Protein AF-A0A2W6BJZ5-F1 (afdb_monomer)

Sequence (108 aa):
MAAPKAYHAITIHPGEPGGVTARDLVDHELRQSHVTCPLCGQAVAIPKEIDREVRKIAAGPQGGSTHLLLSIHHPPGIPMNLPADARPITDPAKLAKAEQRAKLVKGK

Solvent-accessible surface area (backbone atoms only — not comparable to full-atom values): 6546 Å² total; per-residue (Å²): 131,82,76,78,77,72,56,74,46,77,49,79,43,85,35,55,93,90,55,48,26,26,39,55,42,50,72,57,54,59,66,63,50,42,46,66,38,84,47,54,66,47,77,40,72,58,53,71,65,57,56,51,51,44,51,53,48,27,73,38,98,50,6,82,74,41,29,42,36,85,45,76,46,78,41,80,90,63,76,68,58,62,58,79,86,74,52,80,72,83,46,69,72,60,38,55,54,49,52,55,52,54,55,64,66,72,73,115

Radius of gyration: 19.17 Å; Cα contacts (8 Å, |Δi|>4): 130; chains: 1; bounding box: 38×60×45 Å

Nearest PDB structures (foldseek):
  6wue-assembly1_A-2  TM=2.731E-01  e=8.496E+00  Synechocystis sp. PCC 6803
  2cz4-assembly1_B  TM=2.615E-01  e=7.459E+00  Thermus thermophilus HB8

Structure (mmCIF, N/CA/C/O backbone):
data_AF-A0A2W6BJZ5-F1
#
_entry.id   AF-A0A2W6BJZ5-F1
#
loop_
_atom_site.group_PDB
_atom_site.id
_atom_site.type_symbol
_atom_site.label_atom_id
_atom_site.label_alt_id
_atom_site.label_comp_id
_atom_site.label_asym_id
_atom_site.label_entity_id
_atom_site.label_seq_id
_atom_site.pdbx_PDB_ins_code
_atom_site.Cartn_x
_atom_site.Cartn_y
_atom_site.Cartn_z
_atom_site.occupancy
_atom_site.B_iso_or_equiv
_atom_site.auth_seq_id
_atom_site.auth_comp_id
_atom_site.auth_asym_id
_atom_site.auth_atom_id
_atom_site.pdbx_PDB_model_num
ATOM 1 N N . MET A 1 1 ? 9.759 -29.549 -6.703 1.00 39.78 1 MET A N 1
ATOM 2 C CA . MET A 1 1 ? 9.405 -28.360 -5.897 1.00 39.78 1 MET A CA 1
ATOM 3 C C . MET A 1 1 ? 8.896 -27.303 -6.863 1.00 39.78 1 MET A C 1
ATOM 5 O O . MET A 1 1 ? 9.630 -26.959 -7.778 1.00 39.78 1 MET A O 1
ATOM 9 N N . ALA A 1 2 ? 7.629 -26.891 -6.764 1.00 43.38 2 ALA A N 1
ATOM 10 C CA . ALA A 1 2 ? 7.098 -25.845 -7.636 1.00 43.38 2 ALA A CA 1
ATOM 11 C C . ALA A 1 2 ? 7.785 -24.521 -7.275 1.00 43.38 2 ALA A C 1
ATOM 13 O O . ALA A 1 2 ? 7.813 -24.159 -6.099 1.00 43.38 2 ALA A O 1
ATOM 14 N N . ALA A 1 3 ? 8.367 -23.832 -8.260 1.00 51.22 3 ALA A N 1
ATOM 15 C CA . ALA A 1 3 ? 8.883 -22.486 -8.049 1.00 51.22 3 ALA A CA 1
ATOM 16 C C . ALA A 1 3 ? 7.748 -21.610 -7.483 1.00 51.22 3 ALA A C 1
ATOM 18 O O . ALA A 1 3 ? 6.616 -21.714 -7.976 1.00 51.22 3 ALA A O 1
ATOM 19 N N . PRO A 1 4 ? 8.001 -20.792 -6.445 1.00 53.56 4 PRO A N 1
ATOM 20 C CA . PRO A 1 4 ? 6.985 -19.889 -5.931 1.00 53.56 4 PRO A CA 1
ATOM 21 C C . PRO A 1 4 ? 6.513 -19.009 -7.088 1.00 53.56 4 PRO A C 1
ATOM 23 O O . PRO A 1 4 ? 7.317 -18.350 -7.748 1.00 53.56 4 PRO A O 1
ATOM 26 N N . LYS A 1 5 ? 5.209 -19.046 -7.381 1.00 57.09 5 LYS A N 1
ATOM 27 C CA . LYS A 1 5 ? 4.615 -18.129 -8.353 1.00 57.09 5 LYS A CA 1
ATOM 28 C C . LYS A 1 5 ? 4.920 -16.716 -7.865 1.00 57.09 5 LYS A C 1
ATOM 30 O O . LYS A 1 5 ? 4.601 -16.394 -6.728 1.00 57.09 5 LYS A O 1
ATOM 35 N N . ALA A 1 6 ? 5.558 -15.900 -8.693 1.00 66.69 6 ALA A N 1
ATOM 36 C CA . ALA A 1 6 ? 5.784 -14.495 -8.392 1.00 66.69 6 ALA A CA 1
ATOM 37 C C . ALA A 1 6 ? 4.421 -13.804 -8.212 1.00 66.69 6 ALA A C 1
ATOM 39 O O . ALA A 1 6 ? 3.625 -13.765 -9.149 1.00 66.69 6 ALA A O 1
ATOM 40 N N . TYR A 1 7 ? 4.129 -13.300 -7.012 1.00 78.56 7 TYR A N 1
ATOM 41 C CA . TYR A 1 7 ? 2.910 -12.544 -6.723 1.00 78.56 7 TYR A CA 1
ATOM 42 C C . TYR A 1 7 ? 3.250 -11.227 -6.027 1.00 78.56 7 TYR A C 1
ATOM 44 O O . TYR A 1 7 ? 4.234 -11.133 -5.296 1.00 78.56 7 TYR A O 1
ATOM 52 N N . HIS A 1 8 ? 2.435 -10.204 -6.277 1.00 86.56 8 HIS A N 1
ATOM 53 C CA . HIS A 1 8 ? 2.523 -8.937 -5.563 1.00 86.56 8 HIS A CA 1
ATOM 54 C C . HIS A 1 8 ? 2.052 -9.133 -4.125 1.00 86.56 8 HIS A C 1
ATOM 56 O O . HIS A 1 8 ? 0.958 -9.655 -3.907 1.00 86.56 8 HIS A O 1
ATOM 62 N N . ALA A 1 9 ? 2.858 -8.713 -3.156 1.00 87.06 9 ALA A N 1
ATOM 63 C CA . ALA A 1 9 ? 2.466 -8.713 -1.750 1.00 87.06 9 ALA A CA 1
ATOM 64 C C . ALA A 1 9 ? 2.174 -7.282 -1.295 1.00 87.06 9 ALA A C 1
ATOM 66 O O . ALA A 1 9 ? 2.806 -6.342 -1.767 1.00 87.06 9 ALA A O 1
ATOM 67 N N . ILE A 1 10 ? 1.214 -7.121 -0.387 1.00 89.50 10 ILE A N 1
ATOM 68 C CA . ILE A 1 10 ? 0.887 -5.830 0.220 1.00 89.50 10 ILE A CA 1
ATOM 69 C C . ILE A 1 10 ? 1.154 -5.934 1.712 1.00 89.50 10 ILE A C 1
ATOM 71 O O . ILE A 1 10 ? 0.693 -6.876 2.356 1.00 89.50 10 ILE A O 1
ATOM 75 N N . THR A 1 11 ? 1.877 -4.960 2.244 1.00 89.81 11 THR A N 1
ATOM 76 C CA . THR A 1 11 ? 2.154 -4.808 3.673 1.00 89.81 11 THR A CA 1
ATOM 77 C C . THR A 1 11 ? 1.709 -3.428 4.135 1.00 89.81 11 THR A C 1
ATOM 79 O O . THR A 1 11 ? 1.631 -2.490 3.336 1.00 89.81 11 THR A O 1
ATOM 82 N N . ILE A 1 12 ? 1.407 -3.298 5.427 1.00 89.62 12 ILE A N 1
ATOM 83 C CA . ILE A 1 12 ? 1.153 -1.996 6.044 1.00 89.62 12 ILE A CA 1
ATOM 84 C C . ILE A 1 12 ? 2.319 -1.589 6.929 1.00 89.62 12 ILE A C 1
ATOM 86 O O . ILE A 1 12 ? 2.915 -2.415 7.620 1.00 89.62 12 ILE A O 1
ATOM 90 N N . HIS A 1 13 ? 2.628 -0.300 6.909 1.00 88.81 13 HIS A N 1
ATOM 91 C CA . HIS A 1 13 ? 3.672 0.298 7.728 1.00 88.81 13 HIS A CA 1
ATOM 92 C C . HIS A 1 13 ? 3.142 1.552 8.429 1.00 88.81 13 HIS A C 1
ATOM 94 O O . HIS A 1 13 ? 2.180 2.161 7.948 1.00 88.81 13 HIS A O 1
ATOM 100 N N . PRO A 1 14 ? 3.773 1.971 9.541 1.00 88.69 14 PRO A N 1
ATOM 101 C CA . PRO A 1 14 ? 3.554 3.300 10.091 1.00 88.69 14 PRO A CA 1
ATOM 102 C C . PRO A 1 14 ? 3.851 4.354 9.020 1.00 88.69 14 PRO A C 1
ATOM 104 O O . PRO A 1 14 ? 4.906 4.318 8.386 1.00 88.69 14 PRO A O 1
ATOM 107 N N . GLY A 1 15 ? 2.902 5.258 8.798 1.00 85.00 15 GLY A N 1
ATOM 108 C CA . GLY A 1 15 ? 3.058 6.397 7.901 1.00 85.00 15 GLY A CA 1
ATOM 109 C C . GLY A 1 15 ? 3.713 7.587 8.600 1.00 85.00 15 GLY A C 1
ATOM 110 O O . GLY A 1 15 ? 3.784 7.651 9.829 1.00 85.00 15 GLY A O 1
ATOM 111 N N . GLU A 1 16 ? 4.166 8.553 7.806 1.00 84.19 16 GLU A N 1
ATOM 112 C CA . GLU A 1 16 ? 4.697 9.811 8.326 1.00 84.19 16 GLU A CA 1
ATOM 113 C C . GLU A 1 16 ? 3.574 10.781 8.741 1.00 84.19 16 GLU A C 1
ATOM 115 O O . GLU A 1 16 ? 2.464 10.719 8.194 1.00 84.19 16 GLU A O 1
ATOM 120 N N . PRO A 1 17 ? 3.841 11.701 9.688 1.00 76.25 17 PRO A N 1
ATOM 121 C CA . PRO A 1 17 ? 2.906 12.767 10.035 1.00 76.25 17 PRO A CA 1
ATOM 122 C C . PRO A 1 17 ? 2.582 13.615 8.795 1.00 76.25 17 PRO A C 1
ATOM 124 O O . PRO A 1 17 ? 3.488 14.157 8.166 1.00 76.25 17 PRO A O 1
ATOM 127 N N . GLY A 1 18 ? 1.298 13.729 8.442 1.00 75.50 18 GLY A N 1
ATOM 128 C CA . GLY A 1 18 ? 0.848 14.396 7.210 1.00 75.50 18 GLY A CA 1
ATOM 129 C C . GLY A 1 18 ? 0.576 13.455 6.028 1.00 75.50 18 GLY A C 1
ATOM 130 O O . GLY A 1 18 ? 0.174 13.923 4.965 1.00 75.50 18 GLY A O 1
ATOM 131 N N . GLY A 1 19 ? 0.773 12.144 6.204 1.00 83.00 19 GLY A N 1
ATOM 132 C CA . GLY A 1 19 ? 0.295 11.113 5.279 1.00 83.00 19 GLY A CA 1
ATOM 133 C C . GLY A 1 19 ? -1.214 10.840 5.385 1.00 83.00 19 GLY A C 1
ATOM 134 O O . GLY A 1 19 ? -1.980 11.629 5.933 1.00 83.00 19 GLY A O 1
ATOM 135 N N . VAL A 1 20 ? -1.651 9.680 4.893 1.00 88.00 20 VAL A N 1
ATOM 136 C CA . VAL A 1 20 ? -3.059 9.255 4.965 1.00 88.00 20 VAL A CA 1
ATOM 137 C C . VAL A 1 20 ? -3.342 8.610 6.324 1.00 88.00 20 VAL A C 1
ATOM 139 O O . VAL A 1 20 ? -2.574 7.764 6.795 1.00 88.00 20 VAL A O 1
ATOM 142 N N . THR A 1 21 ? -4.440 9.001 6.973 1.00 91.38 21 THR A N 1
ATOM 143 C CA . THR A 1 21 ? -4.832 8.402 8.256 1.00 91.38 21 THR A CA 1
ATOM 144 C C . THR A 1 21 ? -5.441 7.015 8.056 1.00 91.38 21 THR A C 1
ATOM 146 O O . THR A 1 21 ? -5.948 6.686 6.982 1.00 91.38 21 THR A O 1
ATOM 149 N N . ALA A 1 22 ? -5.432 6.182 9.100 1.00 91.50 22 ALA A N 1
ATOM 150 C CA . ALA A 1 22 ? -6.053 4.860 9.052 1.00 91.50 22 ALA A CA 1
ATOM 151 C C . ALA A 1 22 ? -7.547 4.936 8.686 1.00 91.50 22 ALA A C 1
ATOM 153 O O . ALA A 1 22 ? -8.040 4.075 7.960 1.00 91.50 22 ALA A O 1
ATOM 154 N N . ARG A 1 23 ? -8.259 5.974 9.149 1.00 90.62 23 ARG A N 1
ATOM 155 C CA . ARG A 1 23 ? -9.654 6.240 8.761 1.00 90.62 23 ARG A CA 1
ATOM 156 C C . ARG A 1 23 ? -9.800 6.559 7.276 1.00 90.62 23 ARG A C 1
ATOM 158 O O . ARG A 1 23 ? -10.589 5.899 6.607 1.00 90.62 23 ARG A O 1
ATOM 165 N N . ASP A 1 24 ? -9.009 7.491 6.753 1.00 91.12 24 ASP A N 1
ATOM 166 C CA . ASP A 1 24 ? -9.086 7.878 5.337 1.00 91.12 24 ASP A CA 1
ATOM 167 C C . ASP A 1 24 ? -8.735 6.706 4.405 1.00 91.12 24 ASP A C 1
ATOM 169 O O . ASP A 1 24 ? -9.361 6.510 3.362 1.00 91.12 24 ASP A O 1
ATOM 173 N N . LEU A 1 25 ? -7.784 5.858 4.809 1.00 89.06 25 LEU A N 1
ATOM 174 C CA . LEU A 1 25 ? -7.447 4.617 4.105 1.00 89.06 25 LEU A CA 1
ATOM 175 C C . LEU A 1 25 ? -8.641 3.659 3.984 1.00 89.06 25 LEU A C 1
ATOM 177 O O . LEU A 1 25 ? -8.808 3.021 2.943 1.00 89.06 25 LEU A O 1
ATOM 181 N N . VAL A 1 26 ? -9.477 3.559 5.023 1.00 91.12 26 VAL A N 1
ATOM 182 C CA . VAL A 1 26 ? -10.696 2.733 4.990 1.00 91.12 26 VAL A CA 1
ATOM 183 C C . VAL A 1 26 ? -11.742 3.315 4.042 1.00 91.12 26 VAL A C 1
ATOM 185 O O . VAL A 1 26 ? -12.371 2.561 3.294 1.00 91.12 26 VAL A O 1
ATOM 188 N N . ASP A 1 27 ? -11.928 4.633 4.068 1.00 87.75 27 ASP A N 1
ATOM 189 C CA . ASP A 1 27 ? -12.953 5.317 3.275 1.00 87.75 27 ASP A CA 1
ATOM 190 C C . ASP A 1 27 ? -12.618 5.391 1.778 1.00 87.75 27 ASP A C 1
ATOM 192 O O . ASP A 1 27 ? -13.528 5.314 0.946 1.00 87.75 27 ASP A O 1
ATOM 196 N N . HIS A 1 28 ? -11.333 5.479 1.418 1.00 83.62 28 HIS A N 1
ATOM 197 C CA . HIS A 1 28 ? -10.896 5.655 0.029 1.00 83.62 28 HIS A CA 1
ATOM 198 C C . HIS A 1 28 ? -10.320 4.380 -0.601 1.00 83.62 28 HIS A C 1
ATOM 200 O O . HIS A 1 28 ? -10.907 3.837 -1.539 1.00 83.62 28 HIS A O 1
ATOM 206 N N . GLU A 1 29 ? -9.192 3.887 -0.088 1.00 80.44 29 GLU A N 1
ATOM 207 C CA . GLU A 1 29 ? -8.420 2.808 -0.724 1.00 80.44 29 GLU A CA 1
ATOM 208 C C . GLU A 1 29 ? -9.051 1.432 -0.480 1.00 80.44 29 GLU A C 1
ATOM 210 O O . GLU A 1 29 ? -9.308 0.668 -1.415 1.00 80.44 29 GLU A O 1
ATOM 215 N N . LEU A 1 30 ? -9.390 1.114 0.775 1.00 83.81 30 LEU A N 1
ATOM 216 C CA . LEU A 1 30 ? -9.952 -0.196 1.128 1.00 83.81 30 LEU A CA 1
ATOM 217 C C . LEU A 1 30 ? -11.369 -0.413 0.582 1.00 83.81 30 LEU A C 1
ATOM 219 O O . LEU A 1 30 ? -11.832 -1.554 0.521 1.00 83.81 30 LEU A O 1
ATOM 223 N N . ARG A 1 31 ? -12.051 0.640 0.112 1.00 82.69 31 ARG A N 1
ATOM 224 C CA . ARG A 1 31 ? -13.303 0.494 -0.648 1.00 82.69 31 ARG A CA 1
ATOM 225 C C . ARG A 1 31 ? -13.105 -0.264 -1.958 1.00 82.69 31 ARG A C 1
ATOM 227 O O . ARG A 1 31 ? -14.000 -1.005 -2.359 1.00 82.69 31 ARG A O 1
ATOM 234 N N . GLN A 1 32 ? -11.963 -0.103 -2.623 1.00 78.31 32 GLN A N 1
ATOM 235 C CA . GLN A 1 32 ? -11.745 -0.656 -3.963 1.00 78.31 32 GLN A CA 1
ATOM 236 C C . GLN A 1 32 ? -11.325 -2.140 -3.945 1.00 78.31 32 GLN A C 1
ATOM 238 O O . GLN A 1 32 ? -11.304 -2.794 -4.989 1.00 78.31 32 GLN A O 1
ATOM 243 N N . SER A 1 33 ? -11.033 -2.714 -2.765 1.00 83.00 33 SER A N 1
ATOM 244 C CA . SER A 1 33 ? -10.525 -4.092 -2.556 1.00 83.00 33 SER A CA 1
ATOM 245 C C . SER A 1 33 ? -9.237 -4.447 -3.323 1.00 83.00 33 SER A C 1
ATOM 247 O O . SER A 1 33 ? -8.708 -5.548 -3.170 1.00 83.00 33 SER A O 1
ATOM 249 N N . HIS A 1 34 ? -8.720 -3.529 -4.137 1.00 89.62 34 HIS A N 1
ATOM 250 C CA . HIS A 1 34 ? -7.544 -3.669 -4.978 1.00 89.62 34 HIS A CA 1
ATOM 251 C C . HIS A 1 34 ? -6.816 -2.327 -5.027 1.00 89.62 34 HIS A C 1
ATOM 253 O O . HIS A 1 34 ? -7.455 -1.279 -5.009 1.00 89.62 34 HIS A O 1
ATOM 259 N N . VAL A 1 35 ? -5.495 -2.375 -5.151 1.00 88.25 35 VAL A N 1
ATOM 260 C CA . VAL A 1 35 ? -4.629 -1.219 -5.405 1.00 88.25 35 VAL A CA 1
ATOM 261 C C . VAL A 1 35 ? -3.814 -1.470 -6.663 1.00 88.25 35 VAL A C 1
ATOM 263 O O . VAL A 1 35 ? -3.434 -2.602 -6.955 1.00 88.25 35 VAL A O 1
ATOM 266 N N . THR A 1 36 ? -3.536 -0.428 -7.437 1.00 87.69 36 THR A N 1
ATOM 267 C CA . THR A 1 36 ? -2.743 -0.584 -8.663 1.00 87.69 36 THR A CA 1
ATOM 268 C C . THR A 1 36 ? -1.259 -0.573 -8.319 1.00 87.69 36 THR A C 1
ATOM 270 O O . THR A 1 36 ? -0.773 0.369 -7.697 1.00 87.69 36 THR A O 1
ATOM 273 N N . CYS A 1 37 ? -0.512 -1.596 -8.740 1.00 87.12 37 CYS A N 1
ATOM 274 C CA . CYS A 1 37 ? 0.936 -1.590 -8.594 1.00 87.12 37 CYS A CA 1
ATOM 275 C C . CYS A 1 37 ? 1.537 -0.497 -9.495 1.00 87.12 37 CYS A C 1
ATOM 277 O O . CYS A 1 37 ? 1.388 -0.578 -10.716 1.00 87.12 37 CYS A O 1
ATOM 279 N N . PRO A 1 38 ? 2.267 0.489 -8.946 1.00 82.19 38 PRO A N 1
ATOM 280 C CA . PRO A 1 38 ? 2.815 1.589 -9.741 1.00 82.19 38 PRO A CA 1
ATOM 281 C C . PRO A 1 38 ? 3.915 1.137 -10.712 1.00 82.19 38 PRO A C 1
ATOM 283 O O . PRO A 1 38 ? 4.224 1.847 -11.662 1.00 82.19 38 PRO A O 1
ATOM 286 N N . LEU A 1 39 ? 4.513 -0.039 -10.484 1.00 84.44 39 LEU A N 1
ATOM 287 C CA . LEU A 1 39 ? 5.616 -0.546 -11.297 1.00 84.44 39 LEU A CA 1
ATOM 288 C C . LEU A 1 39 ? 5.155 -1.326 -12.525 1.00 84.44 39 LEU A C 1
ATOM 290 O O . LEU A 1 39 ? 5.818 -1.245 -13.547 1.00 84.44 39 LEU A O 1
ATOM 294 N N . CYS A 1 40 ? 4.058 -2.080 -12.456 1.00 85.44 40 CYS A N 1
ATOM 295 C CA . CYS A 1 40 ? 3.583 -2.908 -13.576 1.00 85.44 40 CYS A CA 1
ATOM 296 C C . CYS A 1 40 ? 2.151 -2.590 -14.022 1.00 85.44 40 CYS A C 1
ATOM 298 O O . CYS 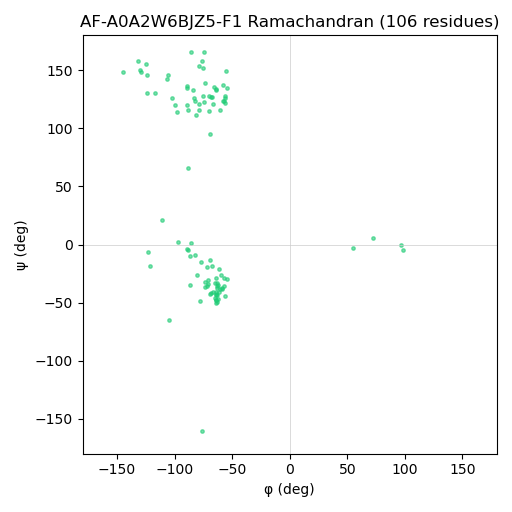A 1 40 ? 1.689 -3.139 -15.021 1.00 85.44 40 CYS A O 1
ATOM 300 N N . GLY A 1 41 ? 1.438 -1.721 -13.301 1.00 84.56 41 GLY A N 1
ATOM 301 C CA . GLY A 1 41 ? 0.055 -1.345 -13.591 1.00 84.56 41 GLY A CA 1
ATOM 302 C C . GLY A 1 41 ? -0.981 -2.431 -13.289 1.00 84.56 41 GLY A C 1
ATOM 303 O O . GLY A 1 41 ? -2.154 -2.246 -13.601 1.00 84.56 41 GLY A O 1
ATOM 304 N N . GLN A 1 42 ? -0.590 -3.567 -12.699 1.00 86.00 42 GLN A N 1
ATOM 305 C CA . GLN A 1 42 ? -1.548 -4.609 -12.331 1.00 86.00 42 GLN A CA 1
ATOM 306 C C . GLN A 1 42 ? -2.371 -4.205 -11.107 1.00 86.00 42 GLN A C 1
ATOM 308 O O . GLN A 1 42 ? -1.830 -3.688 -10.131 1.00 86.00 42 GLN A O 1
ATOM 313 N N . ALA A 1 43 ? -3.670 -4.510 -11.137 1.00 87.94 43 ALA A N 1
ATOM 314 C CA . ALA A 1 43 ? -4.521 -4.441 -9.957 1.00 87.94 43 ALA A CA 1
ATOM 315 C C . ALA A 1 43 ? -4.142 -5.573 -8.988 1.00 87.94 43 ALA A C 1
ATOM 317 O O . ALA A 1 43 ? -4.288 -6.757 -9.299 1.00 87.94 43 ALA A O 1
ATOM 318 N N . VAL A 1 44 ? -3.637 -5.206 -7.816 1.00 89.06 44 VAL A N 1
ATOM 319 C CA . VAL A 1 44 ? -3.238 -6.115 -6.743 1.00 89.06 44 VAL A CA 1
ATOM 320 C C . VAL A 1 44 ? -4.349 -6.148 -5.706 1.00 89.06 44 VAL A C 1
ATOM 322 O O . VAL A 1 44 ? -4.693 -5.121 -5.127 1.00 89.06 44 VAL A O 1
ATOM 325 N N . ALA A 1 45 ? -4.918 -7.327 -5.468 1.00 89.25 45 ALA A N 1
ATOM 326 C CA . ALA A 1 45 ? -5.937 -7.503 -4.441 1.00 89.25 45 ALA A CA 1
ATOM 327 C C . ALA A 1 45 ? -5.353 -7.234 -3.050 1.00 89.25 45 ALA A C 1
ATOM 329 O O . ALA A 1 45 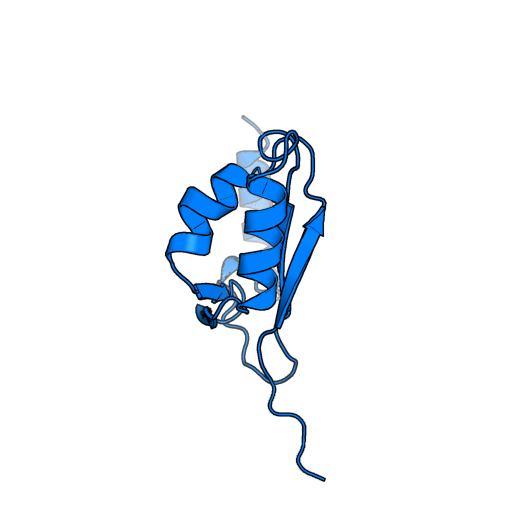? -4.293 -7.760 -2.704 1.00 89.25 45 ALA A O 1
ATOM 330 N N . ILE A 1 46 ? -6.070 -6.453 -2.244 1.00 89.38 46 ILE A N 1
ATOM 331 C CA . ILE A 1 46 ? -5.688 -6.193 -0.858 1.00 89.38 46 ILE A CA 1
ATOM 332 C C . ILE A 1 46 ? -6.002 -7.452 -0.039 1.00 89.38 46 ILE A C 1
ATOM 334 O O . ILE A 1 46 ? -7.155 -7.898 -0.024 1.00 89.38 46 ILE A O 1
ATOM 338 N N . PRO A 1 47 ? -5.016 -8.061 0.646 1.00 89.69 47 PRO A N 1
ATOM 339 C CA . PRO A 1 47 ? -5.276 -9.224 1.481 1.00 89.69 47 PRO A CA 1
ATOM 340 C C . PRO A 1 47 ? -6.318 -8.904 2.558 1.00 89.69 47 PRO A C 1
ATOM 342 O O . PRO A 1 47 ? -6.245 -7.870 3.220 1.00 89.69 47 PRO A O 1
ATOM 345 N N . LYS A 1 48 ? -7.265 -9.823 2.791 1.00 89.56 48 LYS A N 1
ATOM 346 C CA . LYS A 1 48 ? -8.313 -9.654 3.819 1.00 89.56 48 LYS A CA 1
ATOM 347 C C . LYS A 1 48 ? -7.748 -9.418 5.222 1.00 89.56 48 LYS A C 1
ATOM 349 O O . LYS A 1 48 ? -8.412 -8.804 6.049 1.00 89.56 48 LYS A O 1
ATOM 354 N N . GLU A 1 49 ? -6.558 -9.943 5.498 1.00 90.69 49 GLU A N 1
ATOM 355 C CA . GLU A 1 49 ? -5.852 -9.724 6.760 1.00 90.69 49 GLU A CA 1
ATOM 356 C C . GLU A 1 49 ? -5.483 -8.247 6.944 1.00 90.69 49 GLU A C 1
ATOM 358 O O . GLU A 1 49 ? -5.829 -7.660 7.966 1.00 90.69 49 GLU A O 1
ATOM 363 N N . ILE A 1 50 ? -4.910 -7.629 5.906 1.00 90.44 50 ILE A N 1
ATOM 364 C CA . ILE A 1 50 ? -4.571 -6.204 5.887 1.00 90.44 50 ILE A CA 1
ATOM 365 C C . ILE A 1 50 ? -5.827 -5.335 6.026 1.00 90.44 50 ILE A C 1
ATOM 367 O O . ILE A 1 50 ? -5.853 -4.439 6.867 1.00 90.44 50 ILE A O 1
ATOM 371 N N . ASP A 1 51 ? -6.893 -5.620 5.268 1.00 90.56 51 ASP A N 1
ATOM 372 C CA . ASP A 1 51 ? -8.160 -4.873 5.383 1.00 90.56 51 ASP A CA 1
ATOM 373 C C . ASP A 1 51 ? -8.711 -4.906 6.820 1.00 90.56 51 ASP A C 1
ATOM 375 O O . ASP A 1 51 ? -9.083 -3.869 7.375 1.00 90.56 51 ASP A O 1
ATOM 379 N N . ARG A 1 52 ? -8.700 -6.079 7.468 1.00 91.25 52 ARG A N 1
ATOM 380 C CA . ARG A 1 52 ? -9.146 -6.215 8.863 1.00 91.25 52 ARG A CA 1
ATOM 381 C C . ARG A 1 52 ? -8.265 -5.444 9.835 1.00 91.25 52 ARG A C 1
ATOM 383 O O . ARG A 1 52 ? -8.797 -4.815 10.750 1.00 91.25 52 ARG A O 1
ATOM 390 N N . GLU A 1 53 ? -6.950 -5.508 9.666 1.00 91.19 53 GLU A N 1
ATOM 391 C CA . GLU A 1 53 ? -6.006 -4.833 10.553 1.00 91.19 53 GLU A CA 1
ATOM 392 C C . GLU A 1 53 ? -6.165 -3.311 10.483 1.00 91.19 53 GLU A C 1
ATOM 394 O O . GLU A 1 53 ? -6.348 -2.659 11.514 1.00 91.19 53 GLU A O 1
ATOM 399 N N . VAL A 1 54 ? -6.228 -2.750 9.274 1.00 90.62 54 VAL A N 1
ATOM 400 C CA . VAL A 1 54 ? -6.421 -1.308 9.076 1.00 90.62 54 VAL A CA 1
ATOM 401 C C . VAL A 1 54 ? -7.778 -0.855 9.616 1.00 90.62 54 VAL A C 1
ATOM 403 O O . VAL A 1 54 ? -7.842 0.144 10.333 1.00 90.62 54 VAL A O 1
ATOM 406 N N . ARG A 1 55 ? -8.861 -1.609 9.371 1.00 91.94 55 ARG A N 1
ATOM 407 C CA . ARG A 1 55 ? -10.186 -1.300 9.944 1.00 91.94 55 ARG A CA 1
ATOM 408 C C . ARG A 1 55 ? -10.180 -1.322 11.469 1.00 91.94 55 ARG A C 1
ATOM 410 O O . ARG A 1 55 ? -10.824 -0.479 12.090 1.00 91.94 55 ARG A O 1
ATOM 417 N N . LYS A 1 56 ? -9.451 -2.259 12.080 1.00 92.94 56 LYS A N 1
ATOM 418 C CA . LYS A 1 56 ? -9.305 -2.336 13.538 1.00 92.94 56 LYS A CA 1
ATOM 419 C C . LYS A 1 56 ? -8.584 -1.104 14.089 1.00 92.94 56 LYS A C 1
ATOM 421 O O . LYS A 1 56 ? -9.025 -0.557 15.097 1.00 92.94 56 LYS A O 1
ATOM 426 N N . ILE A 1 57 ? -7.521 -0.650 13.424 1.00 91.44 57 ILE A N 1
ATOM 427 C CA . ILE A 1 57 ? -6.796 0.574 13.799 1.00 91.44 57 ILE A CA 1
ATOM 428 C C . ILE A 1 57 ? -7.703 1.803 13.627 1.00 91.44 57 ILE A C 1
ATOM 430 O O . ILE A 1 57 ? -7.813 2.619 14.541 1.00 91.44 57 ILE A O 1
ATOM 434 N N . ALA A 1 58 ? -8.412 1.901 12.499 1.00 91.62 58 ALA A N 1
ATOM 435 C CA . ALA A 1 58 ? -9.315 3.008 12.183 1.00 91.62 58 ALA A CA 1
ATOM 436 C C . ALA A 1 58 ? -10.508 3.128 13.150 1.00 91.62 58 ALA A C 1
ATOM 438 O O . ALA A 1 58 ? -10.965 4.236 13.435 1.00 91.62 58 ALA A O 1
ATOM 439 N N . ALA A 1 59 ? -11.010 1.999 13.661 1.00 92.00 59 ALA A N 1
ATOM 440 C CA . ALA A 1 59 ? -12.076 1.957 14.663 1.00 92.00 59 ALA A CA 1
ATOM 441 C C . ALA A 1 59 ? -11.590 2.299 16.085 1.00 92.00 59 ALA A C 1
ATOM 443 O O . ALA A 1 59 ? -12.408 2.554 16.969 1.00 92.00 59 ALA A O 1
ATOM 444 N N . GLY A 1 60 ? -10.275 2.294 16.322 1.00 90.38 60 GLY A N 1
ATOM 445 C CA . GLY A 1 60 ? -9.684 2.667 17.600 1.00 90.38 60 GLY A CA 1
ATOM 446 C C . GLY A 1 60 ? -9.710 4.181 17.858 1.00 90.38 60 GLY A C 1
ATOM 447 O O . GLY A 1 60 ? -9.878 4.977 16.932 1.00 90.38 60 GLY A O 1
ATOM 448 N N . PRO A 1 61 ? -9.464 4.615 19.109 1.00 85.56 61 PRO A N 1
ATOM 449 C CA . PRO A 1 61 ? -9.465 6.034 19.482 1.00 85.56 61 PRO A CA 1
ATOM 450 C C . PRO A 1 61 ? -8.401 6.861 18.742 1.00 85.56 61 PRO A C 1
ATOM 452 O O . PRO A 1 61 ? -8.538 8.073 18.625 1.00 85.56 61 PRO A O 1
ATOM 455 N N . GLN A 1 62 ? -7.361 6.206 18.218 1.00 83.94 62 GLN A N 1
ATOM 456 C CA . GLN A 1 62 ? -6.266 6.832 17.475 1.00 83.94 62 GLN A CA 1
ATOM 457 C C . GLN A 1 62 ? -6.448 6.754 15.949 1.00 83.94 62 GLN A C 1
ATOM 459 O O . GLN A 1 62 ? -5.589 7.223 15.212 1.00 83.94 62 GLN A O 1
ATOM 464 N N . GLY A 1 63 ? -7.553 6.202 15.434 1.00 84.50 63 GLY A N 1
ATOM 465 C CA . GLY A 1 63 ? -7.720 5.944 13.997 1.00 84.50 63 GLY A CA 1
ATOM 466 C C . GLY A 1 63 ? -7.647 7.184 13.091 1.00 84.50 63 GLY A C 1
ATOM 467 O O . GLY A 1 63 ? -7.269 7.066 11.929 1.00 84.50 63 GLY A O 1
ATOM 468 N N . GLY A 1 64 ? -7.976 8.371 13.617 1.00 87.00 64 GLY A N 1
ATOM 469 C CA . GLY A 1 64 ? -7.844 9.652 12.904 1.00 87.00 64 GLY A CA 1
ATOM 470 C C . GLY A 1 64 ? -6.480 10.338 13.056 1.00 87.00 64 GLY A C 1
ATOM 471 O O . GLY A 1 64 ? -6.261 11.378 12.454 1.00 87.00 64 GLY A O 1
ATOM 472 N N . SER A 1 65 ? -5.577 9.791 13.872 1.00 88.69 65 SER A N 1
ATOM 473 C CA . SER A 1 65 ? -4.234 10.340 14.122 1.00 88.69 65 SER A CA 1
ATOM 474 C C . SER A 1 65 ? -3.112 9.362 13.767 1.00 88.69 65 SER A C 1
ATOM 476 O O . SER A 1 65 ? -1.961 9.765 13.598 1.00 88.69 65 SER A O 1
ATOM 478 N N . THR A 1 66 ? -3.422 8.070 13.652 1.00 90.56 66 THR A N 1
ATOM 479 C CA . THR A 1 66 ? -2.495 7.050 13.171 1.00 90.56 66 THR A CA 1
ATOM 480 C C . THR A 1 66 ? -2.417 7.127 11.657 1.00 90.56 66 THR A C 1
ATOM 482 O O . THR A 1 66 ? -3.395 6.869 10.957 1.00 90.56 66 THR A O 1
ATOM 485 N N . HIS A 1 67 ? -1.236 7.469 11.163 1.00 92.50 67 HIS A N 1
ATOM 486 C CA . HIS A 1 67 ? -0.936 7.498 9.742 1.00 92.50 67 HIS A CA 1
ATOM 487 C C . HIS A 1 67 ? -0.438 6.119 9.328 1.00 92.50 67 HIS A C 1
ATOM 489 O O . HIS A 1 67 ? 0.368 5.512 10.038 1.00 92.50 67 HIS A O 1
ATOM 495 N N . LEU A 1 68 ? -0.933 5.609 8.205 1.00 90.38 68 LEU A N 1
ATOM 496 C CA . LEU A 1 68 ? -0.570 4.291 7.693 1.00 90.38 68 LEU A CA 1
ATOM 497 C C . LEU A 1 68 ? -0.173 4.405 6.224 1.00 90.38 68 LEU A C 1
ATOM 499 O O . LEU A 1 68 ? -0.670 5.260 5.493 1.00 90.38 68 LEU A O 1
ATOM 503 N N . LEU A 1 69 ? 0.725 3.525 5.796 1.00 88.88 69 LEU A N 1
ATOM 504 C CA . LEU A 1 69 ? 1.165 3.422 4.411 1.00 88.88 69 LEU A CA 1
ATOM 505 C C . LEU A 1 69 ? 0.947 1.992 3.908 1.00 88.88 69 LEU A C 1
ATOM 507 O O . LEU A 1 69 ? 1.372 1.038 4.562 1.00 88.88 69 LEU A O 1
ATOM 511 N N . LEU A 1 70 ? 0.311 1.853 2.741 1.00 87.62 70 LEU A N 1
ATOM 512 C CA . LEU A 1 70 ? 0.227 0.591 2.004 1.00 87.62 70 LEU A CA 1
ATOM 513 C C . LEU A 1 70 ? 1.442 0.463 1.080 1.00 87.62 70 LEU A C 1
ATOM 515 O O . LEU A 1 70 ? 1.592 1.231 0.130 1.00 87.62 70 LEU A O 1
ATOM 519 N N . SER A 1 71 ? 2.287 -0.530 1.337 1.00 88.19 71 SER A N 1
ATOM 520 C CA . SER A 1 71 ? 3.453 -0.842 0.510 1.00 88.19 71 SER A CA 1
ATOM 521 C C . SER A 1 71 ? 3.166 -2.048 -0.372 1.00 88.19 71 SER A C 1
ATOM 523 O O . SER A 1 71 ? 2.808 -3.116 0.121 1.00 88.19 71 SER A O 1
ATOM 525 N N . ILE A 1 72 ? 3.356 -1.895 -1.685 1.00 89.88 72 ILE A N 1
ATOM 526 C CA . ILE A 1 72 ? 3.240 -2.992 -2.651 1.00 89.88 72 ILE A CA 1
ATOM 527 C C . ILE A 1 72 ? 4.641 -3.525 -2.961 1.00 89.88 72 ILE A C 1
ATOM 529 O O . ILE A 1 72 ? 5.452 -2.852 -3.596 1.00 89.88 72 ILE A O 1
ATOM 533 N N . HIS A 1 73 ? 4.909 -4.765 -2.571 1.00 87.06 73 HIS A N 1
ATOM 534 C CA . HIS A 1 73 ? 6.100 -5.504 -2.967 1.00 87.06 73 HIS A CA 1
ATOM 535 C C . HIS A 1 73 ? 5.897 -6.106 -4.358 1.00 87.06 73 HIS A C 1
ATOM 537 O O . HIS A 1 73 ? 5.102 -7.031 -4.545 1.00 87.06 73 HIS A O 1
ATOM 543 N N . HIS A 1 74 ? 6.634 -5.583 -5.337 1.00 84.31 74 HIS A N 1
ATOM 544 C CA . HIS A 1 74 ? 6.649 -6.115 -6.693 1.00 84.31 74 HIS A CA 1
ATOM 545 C C . HIS A 1 74 ? 7.612 -7.309 -6.786 1.00 84.31 74 HIS A C 1
ATOM 547 O O . HIS A 1 74 ? 8.795 -7.163 -6.468 1.00 84.31 74 HIS A O 1
ATOM 553 N N . PRO A 1 75 ? 7.152 -8.491 -7.226 1.00 81.44 75 PRO A N 1
ATOM 554 C CA . PRO A 1 75 ? 7.978 -9.684 -7.214 1.00 81.44 75 PRO A CA 1
ATOM 555 C C . PRO A 1 75 ? 9.029 -9.659 -8.336 1.00 81.44 75 PRO A C 1
ATOM 557 O O . PRO A 1 75 ? 8.800 -9.075 -9.403 1.00 81.44 75 PRO A O 1
ATOM 560 N N . PRO A 1 76 ? 10.179 -10.324 -8.133 1.00 74.94 76 PRO A N 1
ATOM 561 C CA . PRO A 1 76 ? 11.162 -10.507 -9.190 1.00 74.94 76 PRO A CA 1
ATOM 562 C C . PRO A 1 76 ? 10.578 -11.391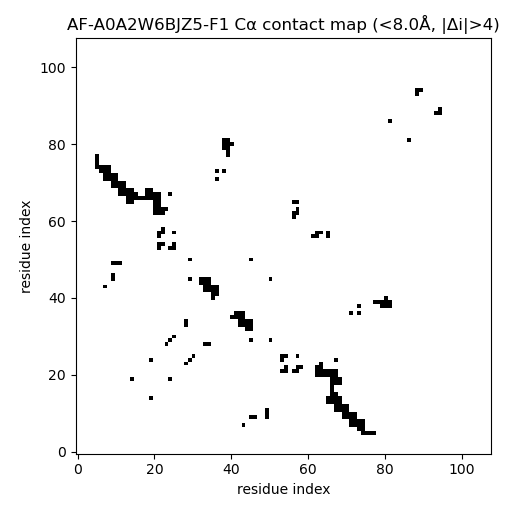 -10.304 1.00 74.94 76 PRO A C 1
ATOM 564 O O . PRO A 1 76 ? 9.951 -12.413 -10.034 1.00 74.94 76 PRO A O 1
ATOM 567 N N . GLY A 1 77 ? 10.778 -10.995 -11.564 1.00 73.19 77 GLY A N 1
ATOM 568 C CA . GLY A 1 77 ? 10.327 -11.753 -12.741 1.00 73.19 77 GLY A CA 1
ATOM 569 C C . GLY A 1 77 ? 9.015 -11.282 -13.377 1.00 73.19 77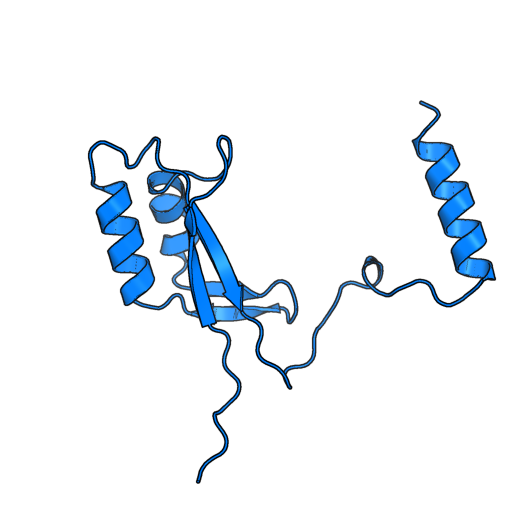 GLY A C 1
ATOM 570 O O . GLY A 1 77 ? 8.663 -11.781 -14.443 1.00 73.19 77 GLY A O 1
ATOM 571 N N . ILE A 1 78 ? 8.318 -10.301 -12.791 1.00 78.25 78 ILE A N 1
ATOM 572 C CA . ILE A 1 78 ? 7.240 -9.576 -13.483 1.00 78.25 78 ILE A CA 1
ATOM 573 C C . ILE A 1 78 ? 7.850 -8.357 -14.208 1.00 78.25 78 ILE A C 1
ATOM 575 O O . ILE A 1 78 ? 8.725 -7.690 -13.650 1.00 78.25 78 ILE A O 1
ATOM 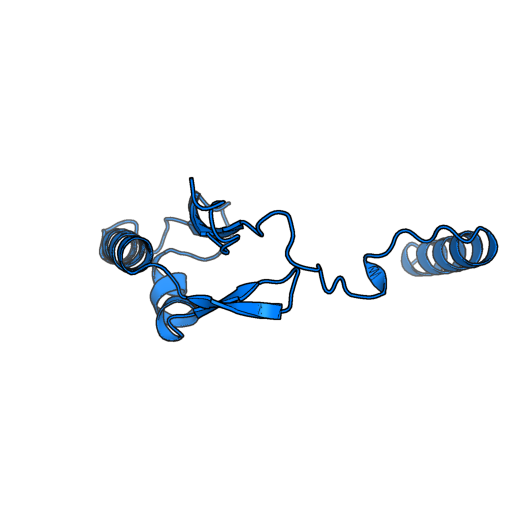579 N N . PRO A 1 79 ? 7.462 -8.064 -15.463 1.00 78.19 79 PRO A N 1
ATOM 580 C CA . PRO A 1 79 ? 7.978 -6.903 -16.176 1.00 78.19 79 PRO A CA 1
ATOM 581 C C . PRO A 1 79 ? 7.473 -5.606 -15.537 1.00 78.19 79 PRO A C 1
ATOM 583 O O . PRO A 1 79 ? 6.271 -5.399 -15.376 1.00 78.19 79 PRO A O 1
ATOM 586 N N . MET A 1 80 ? 8.406 -4.712 -15.213 1.00 79.94 80 MET A N 1
ATOM 587 C CA . MET A 1 80 ? 8.082 -3.359 -14.773 1.00 79.94 80 MET A CA 1
ATOM 588 C C . MET A 1 80 ? 7.743 -2.502 -15.998 1.00 79.94 80 MET A C 1
ATOM 590 O O . MET A 1 80 ? 8.570 -2.317 -16.892 1.00 79.94 80 MET A O 1
ATOM 594 N N . ASN A 1 81 ? 6.536 -1.953 -16.029 1.00 71.25 81 ASN A N 1
ATOM 595 C CA . ASN A 1 81 ? 6.116 -0.927 -16.969 1.00 71.25 81 ASN A CA 1
ATOM 596 C C . ASN A 1 81 ? 6.436 0.461 -16.395 1.00 71.25 81 ASN A C 1
ATOM 598 O O . ASN A 1 81 ? 5.546 1.238 -16.052 1.00 71.25 81 ASN A O 1
ATOM 602 N N . LEU A 1 82 ? 7.732 0.746 -16.242 1.00 64.56 82 LEU A N 1
ATOM 603 C CA . LEU A 1 82 ? 8.180 2.048 -15.760 1.00 64.56 82 LEU A CA 1
ATOM 604 C C . LEU A 1 82 ? 7.784 3.142 -16.766 1.00 64.56 82 LEU A C 1
ATOM 606 O O . LEU A 1 82 ? 8.045 2.975 -17.968 1.00 64.56 82 LEU A O 1
ATOM 610 N N . PRO A 1 83 ? 7.210 4.272 -16.303 1.00 59.53 83 PRO A N 1
ATOM 611 C CA . PRO A 1 83 ? 6.958 5.421 -17.163 1.00 59.53 83 PRO A CA 1
ATOM 612 C C . PRO A 1 83 ? 8.260 5.863 -17.841 1.00 59.53 83 PRO A C 1
ATOM 614 O O . PRO A 1 83 ? 9.352 5.693 -17.293 1.00 59.53 83 PRO A O 1
ATOM 617 N N . ALA A 1 84 ? 8.159 6.412 -19.054 1.00 57.41 84 ALA A N 1
ATOM 618 C CA . ALA A 1 84 ? 9.322 6.763 -19.874 1.00 57.41 84 ALA A CA 1
ATOM 619 C C . ALA A 1 84 ? 10.318 7.688 -19.145 1.00 57.41 84 ALA A C 1
ATOM 621 O O . ALA A 1 84 ? 11.520 7.580 -19.381 1.00 57.41 84 ALA A O 1
ATOM 622 N N . ASP A 1 85 ? 9.826 8.519 -18.222 1.00 57.62 85 ASP A N 1
ATOM 623 C CA . ASP A 1 85 ? 10.611 9.433 -17.385 1.00 57.62 85 ASP A CA 1
ATO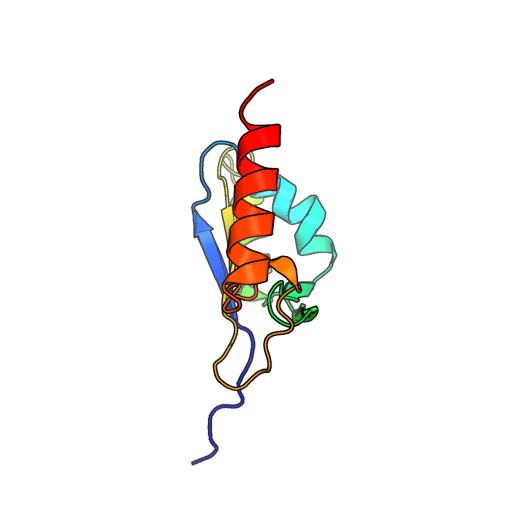M 624 C C . ASP A 1 85 ? 11.444 8.745 -16.288 1.00 57.62 85 ASP A C 1
ATOM 626 O O . ASP A 1 85 ? 12.403 9.329 -15.794 1.00 57.62 85 ASP A O 1
ATOM 630 N N . ALA A 1 86 ? 11.120 7.503 -15.911 1.00 55.19 86 ALA A N 1
ATOM 631 C CA . ALA A 1 86 ? 11.870 6.733 -14.914 1.00 55.19 86 ALA A CA 1
ATOM 632 C C . ALA A 1 86 ? 13.015 5.905 -15.526 1.00 55.19 86 ALA A C 1
ATOM 634 O O . ALA A 1 86 ? 13.779 5.265 -14.800 1.00 55.19 86 ALA A O 1
ATOM 635 N N . ARG A 1 87 ? 13.158 5.894 -16.860 1.00 60.09 87 ARG A N 1
ATOM 636 C CA . ARG A 1 87 ? 14.309 5.263 -17.515 1.00 60.09 87 ARG A CA 1
ATOM 637 C C . ARG A 1 87 ? 15.522 6.180 -17.341 1.00 60.09 87 ARG A C 1
ATOM 639 O O . ARG A 1 87 ? 15.422 7.353 -17.702 1.00 60.09 87 ARG A O 1
ATOM 646 N N . PRO A 1 88 ? 16.671 5.685 -16.843 1.00 60.25 88 PRO A N 1
ATOM 647 C CA . PRO A 1 88 ? 17.877 6.496 -16.813 1.00 60.25 88 PRO A CA 1
ATOM 648 C C . PRO A 1 88 ? 18.177 6.968 -18.235 1.00 60.25 88 PRO A C 1
ATOM 650 O O . PRO A 1 88 ? 18.225 6.171 -19.175 1.00 60.25 88 PRO A O 1
ATOM 653 N N . ILE A 1 89 ? 18.331 8.280 -18.399 1.00 63.66 89 ILE A N 1
ATOM 654 C CA . ILE A 1 89 ? 18.742 8.861 -19.669 1.00 63.66 89 ILE A CA 1
ATOM 655 C C . ILE A 1 89 ? 20.199 8.444 -19.879 1.00 63.66 89 ILE A C 1
ATOM 657 O O . ILE A 1 89 ? 21.116 9.049 -19.343 1.00 63.66 89 ILE A O 1
ATOM 661 N N . THR A 1 90 ? 20.411 7.360 -20.618 1.00 62.03 90 THR A N 1
ATOM 662 C CA . THR A 1 90 ? 21.751 6.820 -20.897 1.00 62.03 90 THR A CA 1
ATOM 663 C C . THR A 1 90 ? 22.400 7.468 -22.117 1.00 62.03 90 THR A C 1
ATOM 665 O O . THR A 1 90 ? 23.573 7.242 -22.390 1.00 62.03 90 THR A O 1
ATOM 668 N N . ASP A 1 91 ? 21.634 8.260 -22.869 1.00 67.38 91 ASP A N 1
ATOM 669 C CA . ASP A 1 91 ? 22.112 8.977 -24.042 1.00 67.38 91 ASP A CA 1
ATOM 670 C C . ASP A 1 91 ? 22.664 10.359 -23.635 1.00 67.38 91 ASP A C 1
ATOM 672 O O . ASP A 1 91 ? 21.911 11.176 -23.090 1.00 67.38 91 ASP A O 1
ATOM 676 N N . PRO A 1 92 ? 23.951 10.655 -23.899 1.00 68.25 92 PRO A N 1
ATOM 677 C CA . PRO A 1 92 ? 24.588 11.892 -23.449 1.00 68.25 92 PRO A CA 1
ATOM 678 C C . PRO A 1 92 ? 23.977 13.155 -24.077 1.00 68.25 92 PRO A C 1
ATOM 680 O O . PRO A 1 92 ? 23.940 14.202 -23.430 1.00 68.25 92 PRO A O 1
ATOM 683 N N . ALA A 1 93 ? 23.426 13.076 -25.295 1.00 68.31 93 ALA A N 1
ATOM 684 C CA . ALA A 1 93 ? 22.763 14.217 -25.928 1.00 68.31 93 ALA A CA 1
ATOM 685 C C . ALA A 1 93 ? 21.396 14.506 -25.285 1.00 68.31 93 ALA A C 1
ATOM 687 O O . ALA A 1 93 ? 21.011 15.668 -25.107 1.00 68.31 93 ALA A O 1
ATOM 688 N N . LYS A 1 94 ? 20.665 13.461 -24.878 1.00 69.56 94 LYS A N 1
ATOM 689 C CA . LYS A 1 94 ? 19.422 13.611 -24.106 1.00 69.56 94 LYS A CA 1
ATOM 690 C C . LYS A 1 94 ? 19.684 14.086 -22.676 1.00 6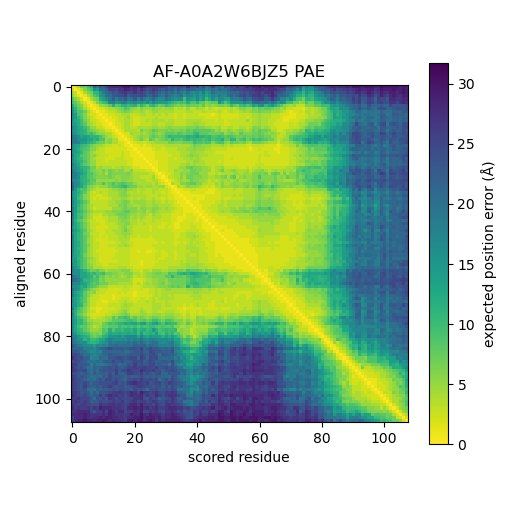9.56 94 LYS A C 1
ATOM 692 O O . LYS A 1 94 ? 18.879 14.867 -22.167 1.00 69.56 94 LYS A O 1
ATOM 697 N N . LEU A 1 95 ? 20.798 13.679 -22.060 1.00 69.25 95 LEU A N 1
ATOM 698 C CA . LEU A 1 95 ? 21.191 14.116 -20.716 1.00 69.25 95 LEU A CA 1
ATOM 699 C C . LEU A 1 95 ? 21.447 15.632 -20.691 1.00 69.25 95 LEU A C 1
ATOM 701 O O . LEU A 1 95 ? 20.813 16.349 -19.919 1.00 69.25 95 LEU A O 1
ATOM 705 N N . ALA A 1 96 ? 22.246 16.137 -21.639 1.00 69.44 96 ALA A N 1
ATOM 706 C CA . ALA A 1 96 ? 22.537 17.567 -21.765 1.00 69.44 96 ALA A CA 1
ATOM 707 C C . ALA A 1 96 ? 21.264 18.417 -21.964 1.00 69.44 96 ALA A C 1
ATOM 709 O O . ALA A 1 96 ? 21.127 19.509 -21.405 1.00 69.44 96 ALA A O 1
ATOM 710 N N . LYS A 1 97 ? 20.290 17.903 -22.726 1.00 69.31 97 LYS A N 1
ATOM 711 C CA . LYS A 1 97 ? 19.004 18.577 -22.959 1.00 69.31 97 LYS A CA 1
ATOM 712 C C . LYS A 1 97 ? 18.101 18.562 -21.718 1.00 69.31 97 LYS A C 1
ATOM 714 O O . LYS A 1 97 ? 17.386 19.536 -21.474 1.00 69.31 97 LYS A O 1
ATOM 719 N N . ALA A 1 98 ? 18.132 17.489 -20.927 1.00 68.56 98 ALA A N 1
ATOM 720 C CA . ALA A 1 98 ? 17.419 17.406 -19.653 1.00 68.56 98 ALA A CA 1
ATOM 721 C C . ALA A 1 98 ? 18.019 18.361 -18.605 1.00 68.56 98 ALA A C 1
ATOM 723 O O . ALA A 1 98 ? 17.273 19.082 -17.941 1.00 68.56 98 ALA A O 1
ATOM 724 N N . GLU A 1 99 ? 19.349 18.457 -18.525 1.00 69.25 99 GLU A N 1
ATOM 725 C CA . GLU A 1 99 ? 20.044 19.394 -17.633 1.00 69.25 99 GLU A CA 1
ATOM 726 C C . GLU A 1 99 ? 19.763 20.863 -17.982 1.00 69.25 99 GLU A C 1
ATOM 728 O O . GLU A 1 99 ? 19.521 21.679 -17.089 1.00 69.25 99 GLU A O 1
ATOM 733 N N . GLN A 1 100 ? 19.727 21.213 -19.273 1.00 67.81 100 GLN A N 1
ATOM 734 C CA . GLN A 1 100 ? 19.338 22.560 -19.710 1.00 67.81 100 GLN A CA 1
ATOM 735 C C . GLN A 1 100 ? 17.897 22.907 -19.306 1.00 67.81 100 GLN A C 1
ATOM 737 O O . GLN A 1 100 ? 17.645 24.019 -18.837 1.00 67.81 100 GLN A O 1
ATOM 742 N N . ARG A 1 101 ? 16.953 21.960 -19.424 1.00 65.25 101 ARG A N 1
ATOM 743 C CA . ARG A 1 101 ? 15.564 22.168 -18.970 1.00 65.25 101 ARG A CA 1
ATOM 744 C C . ARG A 1 101 ? 15.477 22.304 -17.449 1.00 65.25 101 ARG A C 1
ATOM 746 O O . ARG A 1 101 ? 14.771 23.188 -16.975 1.00 65.25 101 ARG A O 1
ATOM 753 N N . ALA A 1 102 ? 16.220 21.496 -16.692 1.00 61.88 102 ALA A N 1
ATOM 754 C CA . ALA A 1 102 ? 16.247 21.577 -15.230 1.00 61.88 102 ALA A CA 1
ATOM 755 C C . ALA A 1 102 ? 16.796 22.926 -14.727 1.00 61.88 102 ALA A C 1
ATOM 757 O O . ALA A 1 102 ? 16.263 23.492 -13.771 1.00 61.88 102 ALA A O 1
ATOM 758 N N . LYS A 1 103 ? 17.806 23.489 -15.406 1.00 60.16 103 LYS A N 1
ATO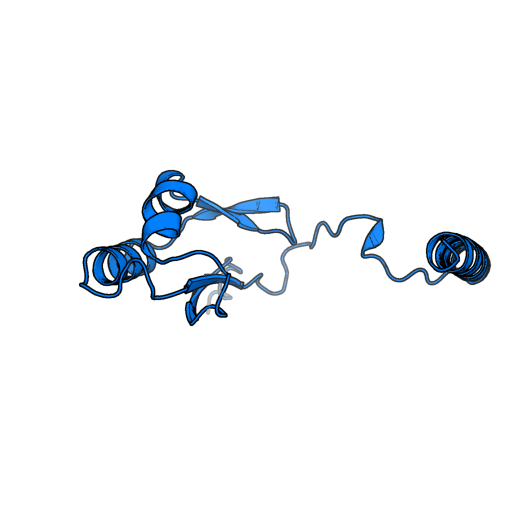M 759 C CA . LYS A 1 103 ? 18.330 24.833 -15.101 1.00 60.16 103 LYS A CA 1
ATOM 760 C C . LYS A 1 103 ? 17.308 25.946 -15.354 1.00 60.16 103 LYS A C 1
ATOM 762 O O . LYS A 1 103 ? 17.288 26.911 -14.600 1.00 60.16 103 LYS A O 1
ATOM 767 N N . LEU A 1 104 ? 16.436 25.800 -16.356 1.00 57.62 104 LEU A N 1
ATOM 768 C CA . LEU A 1 104 ? 15.398 26.792 -16.662 1.00 57.62 104 LEU A CA 1
ATOM 769 C C . LEU A 1 104 ? 14.277 26.839 -15.608 1.00 57.62 104 LEU A C 1
ATOM 771 O O . LEU A 1 104 ? 13.692 27.892 -15.381 1.00 57.62 104 LEU A O 1
ATOM 775 N N . VAL A 1 105 ? 13.979 25.708 -14.962 1.00 58.44 105 VAL A N 1
ATOM 776 C CA . VAL A 1 105 ? 12.921 25.609 -13.938 1.00 58.44 105 VAL A CA 1
ATOM 777 C C . VAL A 1 105 ? 13.395 26.129 -12.574 1.00 58.44 105 VAL A C 1
ATOM 779 O O . VAL A 1 105 ? 12.587 26.615 -11.793 1.00 58.44 105 VAL A O 1
ATOM 782 N N . LYS A 1 106 ? 14.703 26.085 -12.294 1.00 51.34 106 LYS A N 1
ATOM 783 C CA . LYS A 1 106 ? 15.289 26.499 -11.005 1.00 51.34 106 LYS A CA 1
ATOM 784 C C . LYS A 1 106 ? 15.603 28.004 -10.900 1.00 51.34 106 LYS A C 1
ATOM 786 O O . LYS A 1 106 ? 16.162 28.430 -9.897 1.00 51.34 106 LYS A O 1
ATOM 791 N N . GLY A 1 107 ? 15.299 28.785 -11.939 1.00 52.44 107 GLY A N 1
ATOM 792 C CA . GLY A 1 107 ? 15.594 30.221 -12.035 1.00 52.44 107 GLY A CA 1
ATOM 793 C C . GLY A 1 107 ? 14.369 31.140 -11.984 1.00 52.44 107 GLY A C 1
ATOM 794 O O . GLY A 1 107 ? 14.455 32.257 -12.490 1.00 52.44 107 GLY A O 1
ATOM 795 N N . LYS A 1 108 ? 13.238 30.673 -11.443 1.00 45.97 108 LYS A N 1
ATOM 796 C CA . LYS A 1 108 ? 12.037 31.485 -11.209 1.00 45.97 108 LYS A CA 1
ATOM 797 C C . LYS A 1 108 ? 11.758 31.631 -9.724 1.00 45.97 108 LYS A C 1
ATOM 799 O O . LYS A 1 108 ? 11.899 30.609 -9.018 1.00 45.97 108 LYS A O 1
#

Mean predicted aligned error: 11.66 Å

pLDDT: mean 78.51, std 13.45, range [39.78, 92.94]

Foldseek 3Di:
DDDPDFAKDKDKDFDDFVAAFLQNCLVPVVVVQWDQDQFARDTHGDDPVNNVVSVVCCPDPCRRPTHMDIDIDGGPPRHTPHDPVPPPPPDPVVVVVVVVVVVVVVPD

Secondary structure (DSSP,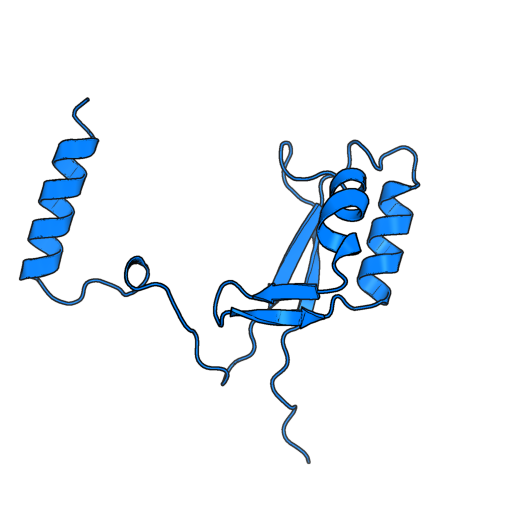 8-state):
-PPPPP--EEEEEEPPTTS-BHHHHHHTTGGGSEEE-TTT--EEEPPHHHHHHHHHHHHSTTTTT-BEEEEEEPPTTSPP---GGGS----HHHHHHHHHHHHHHTT-